Protein AF-A0A7L2S077-F1 (afdb_monomer)

pLDDT: mean 93.65, std 4.84, range [73.0, 98.62]

Mean predicted aligned error: 4.16 Å

Sequence (150 aa):
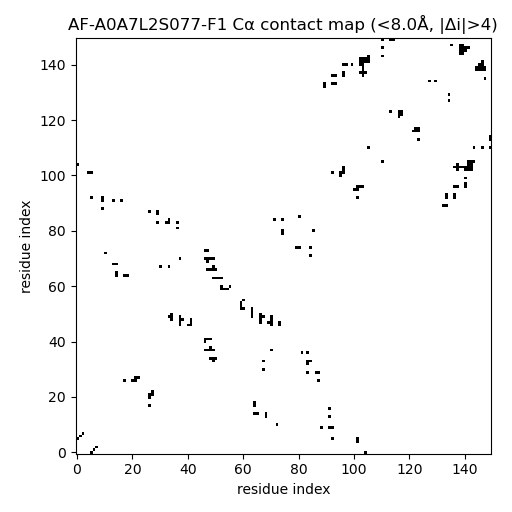FLQETLFPYIKDNVKEYLRAHWEEEECQRDVGLLRKQAQEDSSLDGAVPIPLESGSGEEELERVIQAVVDNVHWQMSLDRKTTALKQLQGHMWRAAYATGLVKGEIFEDVVPAIRKWREAGMKVYIYSSGSIEAQKLLFGYSTEGDILEV

Solvent-accessible surface area (backbone atoms only — not comparable to full-atom values): 8752 Å² total; per-residue (Å²): 98,64,82,76,43,56,51,49,49,47,73,78,38,46,61,61,49,48,68,75,38,49,90,36,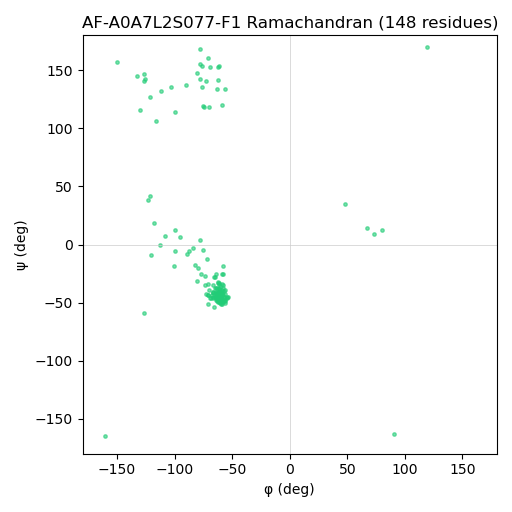70,68,47,46,50,34,52,52,40,40,34,51,49,28,59,74,38,61,85,45,87,86,54,49,62,46,73,75,87,90,69,81,57,69,71,49,52,51,52,45,50,49,29,47,41,53,29,52,51,52,40,55,75,67,71,56,83,48,70,38,60,52,50,45,52,48,54,54,47,51,54,32,35,76,71,60,81,38,62,23,87,66,64,86,66,52,63,65,49,47,43,54,40,46,76,71,71,49,87,86,83,88,85,71,95,63,53,72,66,57,49,50,49,36,38,45,31,20,75,89,40,65,48,79,86,96

Organism: NCBI:txid254563

Radius of gyration: 18.33 Å; Cα contacts (8 Å, |Δi|>4): 135; chains: 1; bounding box: 44×31×51 Å

Foldseek 3Di:
DCVPPLVVLCLVCQLVVCVVCVPPPLSVVLLVVLQVVLVVCVPPPPRQHQDDQPDDDDVSSSVNSVSSSVNLVVCVVVVHDDPSNLSSSLVSLLVCLVVVVDAQEDPPVVLVVVVVCVVVVHDDDDDDPRDPSVVQSNQCRHPVHRDPPD

Structure (mmCIF, N/CA/C/O backbone):
data_AF-A0A7L2S077-F1
#
_entry.id   AF-A0A7L2S077-F1
#
loop_
_atom_site.group_PDB
_atom_site.id
_atom_site.type_symbol
_atom_site.label_atom_id
_atom_site.label_alt_id
_atom_site.label_comp_id
_atom_site.label_asym_id
_atom_site.label_entity_id
_atom_site.label_seq_id
_atom_site.pdbx_PDB_ins_code
_atom_site.Cartn_x
_atom_site.Cartn_y
_atom_site.Cartn_z
_atom_site.occupancy
_atom_site.B_iso_or_equiv
_atom_site.auth_seq_id
_atom_site.auth_comp_id
_atom_site.auth_asym_id
_atom_site.auth_atom_id
_atom_site.pdbx_PDB_model_num
ATOM 1 N N . PHE A 1 1 ? -15.154 -0.885 1.501 1.00 81.06 1 PHE A N 1
ATOM 2 C CA . PHE A 1 1 ? -13.844 -0.362 1.982 1.00 81.06 1 PHE A CA 1
ATOM 3 C C . PHE A 1 1 ? -12.575 -0.990 1.362 1.00 81.06 1 PHE A C 1
ATOM 5 O O . PHE A 1 1 ? -11.958 -0.348 0.527 1.00 81.06 1 PHE A O 1
ATOM 12 N N . LEU A 1 2 ? -12.116 -2.211 1.704 1.00 80.94 2 LEU A N 1
ATOM 13 C CA . LEU A 1 2 ? -10.812 -2.722 1.196 1.00 80.94 2 LEU A CA 1
ATOM 14 C C . LEU A 1 2 ? -10.746 -2.796 -0.348 1.00 80.94 2 LEU A C 1
ATOM 16 O O . LEU A 1 2 ? -9.824 -2.264 -0.959 1.00 80.94 2 LEU A O 1
ATOM 20 N N . GLN A 1 3 ? -11.748 -3.422 -0.970 1.00 83.31 3 GLN A N 1
ATOM 21 C CA . GLN A 1 3 ? -11.838 -3.577 -2.430 1.00 83.31 3 GLN A CA 1
ATOM 22 C C . GLN A 1 3 ? -12.209 -2.277 -3.159 1.00 83.31 3 GLN A C 1
ATOM 24 O O . GLN A 1 3 ? -11.856 -2.099 -4.317 1.00 83.31 3 GLN A O 1
ATOM 29 N N . GLU A 1 4 ? -12.921 -1.379 -2.484 1.00 85.88 4 GLU A N 1
ATOM 30 C CA . GLU A 1 4 ? -13.532 -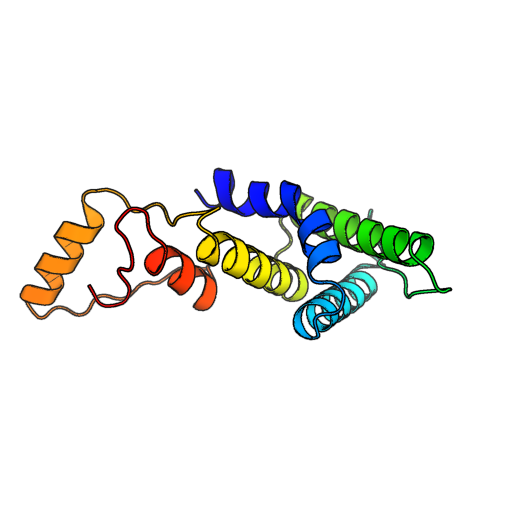0.187 -3.094 1.00 85.88 4 GLU A CA 1
ATOM 31 C C . GLU A 1 4 ? -12.722 1.089 -2.852 1.00 85.88 4 GLU A C 1
ATOM 33 O O . GLU A 1 4 ? -12.902 2.073 -3.558 1.00 85.88 4 GLU A O 1
ATOM 38 N N . THR A 1 5 ? -11.832 1.083 -1.860 1.00 86.88 5 THR A N 1
ATOM 39 C CA . THR A 1 5 ? -11.074 2.261 -1.426 1.00 86.88 5 THR A CA 1
ATOM 40 C C . THR A 1 5 ? -9.584 1.958 -1.417 1.00 86.88 5 THR A C 1
ATOM 42 O O . THR A 1 5 ? -8.823 2.581 -2.149 1.00 86.88 5 THR A O 1
ATOM 45 N N . LEU A 1 6 ? -9.150 0.959 -0.642 1.00 87.88 6 LEU A N 1
ATOM 46 C CA . LEU A 1 6 ? -7.723 0.714 -0.418 1.00 87.88 6 LEU A CA 1
ATOM 47 C C . LEU A 1 6 ? -7.000 0.157 -1.647 1.00 87.88 6 LEU A C 1
ATOM 49 O O . LEU A 1 6 ? -5.897 0.606 -1.943 1.00 87.88 6 LEU A O 1
ATOM 53 N N . PHE A 1 7 ? -7.580 -0.806 -2.367 1.00 90.62 7 PHE A N 1
ATOM 54 C CA . PHE A 1 7 ? -6.957 -1.329 -3.590 1.00 90.62 7 PHE A CA 1
ATOM 55 C C . PHE A 1 7 ? -7.011 -0.358 -4.776 1.00 90.62 7 PHE A C 1
ATOM 57 O O . PHE A 1 7 ? -5.980 -0.219 -5.437 1.00 90.62 7 PHE A O 1
ATOM 64 N N . PRO A 1 8 ? -8.130 0.340 -5.051 1.00 94.12 8 PRO A N 1
ATOM 65 C CA . PRO A 1 8 ? -8.142 1.418 -6.036 1.00 94.12 8 PRO A CA 1
ATOM 66 C C . PRO A 1 8 ? -7.107 2.499 -5.719 1.00 94.12 8 PRO A C 1
ATOM 68 O O . PRO A 1 8 ? -6.329 2.848 -6.597 1.00 94.12 8 PRO A O 1
ATOM 71 N N . TYR A 1 9 ? -6.973 2.902 -4.448 1.00 95.12 9 TYR A N 1
ATOM 72 C CA . TYR A 1 9 ? -5.948 3.862 -4.032 1.00 95.12 9 TYR A CA 1
ATOM 73 C C . TYR A 1 9 ?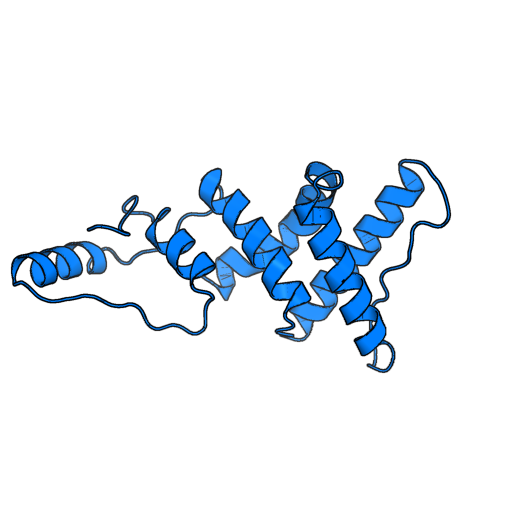 -4.535 3.438 -4.453 1.00 95.12 9 TYR A C 1
ATOM 75 O O . TYR A 1 9 ? -3.796 4.252 -5.001 1.00 95.12 9 TYR A O 1
ATOM 83 N N . ILE A 1 10 ? -4.157 2.169 -4.255 1.00 95.94 10 ILE A N 1
ATOM 84 C CA . ILE A 1 10 ? -2.841 1.682 -4.698 1.00 95.94 10 ILE A CA 1
ATOM 85 C C . ILE A 1 10 ? -2.689 1.831 -6.210 1.00 95.94 10 ILE A C 1
ATOM 87 O O . ILE A 1 10 ? -1.676 2.352 -6.667 1.00 95.94 10 ILE A O 1
ATOM 91 N N . LYS A 1 11 ? -3.693 1.399 -6.982 1.00 95.31 11 LYS A N 1
ATOM 92 C CA . LYS A 1 11 ? -3.640 1.477 -8.446 1.00 95.31 11 LYS A CA 1
ATOM 93 C C . LYS A 1 11 ? -3.479 2.922 -8.921 1.00 95.31 11 LYS A C 1
ATOM 95 O O . LYS A 1 11 ? -2.653 3.184 -9.785 1.00 95.31 11 LYS A O 1
ATOM 100 N N . ASP A 1 12 ? -4.212 3.843 -8.318 1.00 96.62 12 ASP A N 1
ATOM 101 C CA . ASP A 1 12 ? -4.255 5.227 -8.782 1.00 96.62 12 ASP A CA 1
ATOM 102 C C . ASP A 1 12 ? -3.034 6.047 -8.331 1.00 96.62 12 ASP A C 1
ATOM 104 O O . ASP A 1 12 ? -2.737 7.075 -8.931 1.00 96.62 12 ASP A O 1
ATOM 108 N N . ASN A 1 13 ? -2.312 5.607 -7.290 1.00 97.62 13 ASN A N 1
ATOM 109 C CA . ASN A 1 13 ? -1.262 6.413 -6.651 1.00 97.62 13 ASN A CA 1
ATOM 110 C C . ASN A 1 13 ? 0.138 5.786 -6.680 1.00 97.62 13 ASN A C 1
ATOM 112 O O . ASN A 1 13 ? 1.095 6.465 -6.318 1.00 97.62 13 ASN A O 1
ATOM 116 N N . VAL A 1 14 ? 0.305 4.524 -7.098 1.00 98.38 14 VAL A N 1
ATOM 117 C CA . VAL A 1 14 ? 1.613 3.835 -7.045 1.00 98.38 14 VAL A CA 1
ATOM 118 C C . VAL A 1 14 ? 2.702 4.578 -7.815 1.00 98.38 14 VAL A C 1
ATOM 120 O O . VAL A 1 14 ? 3.819 4.701 -7.323 1.00 98.38 14 VAL A O 1
ATOM 123 N N . LYS A 1 15 ? 2.379 5.136 -8.983 1.00 98.31 15 LYS A N 1
ATOM 124 C CA . LYS A 1 15 ? 3.347 5.869 -9.802 1.00 98.31 15 LYS A CA 1
ATOM 125 C C . LYS A 1 15 ? 3.864 7.123 -9.097 1.00 98.31 15 LYS A C 1
ATOM 127 O O . LYS A 1 15 ? 5.070 7.343 -9.003 1.00 98.31 15 LYS A O 1
ATOM 132 N N . GLU A 1 16 ? 2.939 7.896 -8.546 1.00 97.75 16 GLU A N 1
ATOM 133 C CA . GLU A 1 16 ? 3.237 9.177 -7.910 1.00 97.75 16 GLU A CA 1
ATOM 134 C C . GLU A 1 16 ? 3.917 8.968 -6.559 1.00 97.75 16 GLU A C 1
ATOM 136 O O . GLU A 1 16 ? 4.851 9.695 -6.223 1.00 97.75 16 GLU A O 1
ATOM 141 N N . TYR A 1 17 ? 3.529 7.914 -5.839 1.00 98.00 17 TYR A N 1
ATOM 142 C CA . TYR A 1 17 ? 4.221 7.459 -4.642 1.00 98.00 17 TYR A CA 1
ATOM 143 C C . TYR A 1 17 ? 5.678 7.088 -4.946 1.00 98.00 17 TYR A C 1
ATOM 145 O O . TYR A 1 17 ? 6.591 7.611 -4.313 1.00 98.00 17 TYR A O 1
ATOM 153 N N . LEU A 1 18 ? 5.922 6.246 -5.957 1.00 98.00 18 LEU A N 1
ATOM 154 C CA . LEU A 1 18 ? 7.283 5.848 -6.327 1.00 98.00 18 LEU A CA 1
ATOM 155 C C . LEU A 1 18 ? 8.139 7.052 -6.723 1.00 98.00 18 LEU A C 1
ATOM 157 O O . LEU A 1 18 ? 9.280 7.128 -6.292 1.00 98.00 18 LEU A O 1
ATOM 161 N N . ARG A 1 19 ? 7.597 8.013 -7.481 1.00 97.25 19 ARG A N 1
ATOM 162 C CA . ARG A 1 19 ? 8.318 9.247 -7.843 1.00 97.25 19 ARG A CA 1
ATOM 163 C C . ARG A 1 19 ? 8.682 10.095 -6.629 1.00 97.25 19 ARG A C 1
ATOM 165 O O . ARG A 1 19 ? 9.800 10.590 -6.552 1.00 97.25 19 ARG A O 1
ATOM 172 N N . ALA A 1 20 ? 7.745 10.278 -5.702 1.00 97.00 20 ALA A N 1
ATOM 173 C CA . ALA A 1 20 ? 7.952 11.122 -4.528 1.00 97.00 20 ALA A CA 1
ATOM 174 C C . ALA A 1 20 ? 8.933 10.505 -3.521 1.00 97.00 20 ALA A C 1
ATOM 176 O O . ALA A 1 20 ? 9.694 11.231 -2.886 1.00 97.00 20 ALA A O 1
ATOM 177 N N . HIS A 1 21 ? 8.922 9.177 -3.399 1.00 97.25 21 HIS A N 1
ATOM 178 C CA . HIS A 1 21 ? 9.664 8.445 -2.375 1.00 97.25 21 HIS A CA 1
ATOM 179 C C . HIS A 1 21 ? 10.861 7.666 -2.936 1.00 97.25 21 HIS A C 1
ATOM 181 O O . HIS A 1 21 ? 11.460 6.888 -2.203 1.00 97.25 21 HIS A O 1
ATOM 187 N N . TRP A 1 22 ? 11.222 7.829 -4.216 1.00 96.12 22 TRP A N 1
ATOM 188 C CA . TRP A 1 22 ? 12.224 6.976 -4.871 1.00 96.12 22 TRP A CA 1
ATOM 189 C C . TRP A 1 22 ? 13.550 6.930 -4.112 1.00 96.12 22 TRP A C 1
ATOM 191 O O . TRP A 1 22 ? 14.087 5.856 -3.883 1.00 96.12 22 TRP A O 1
ATOM 201 N N . GLU A 1 23 ? 14.052 8.076 -3.664 1.00 95.50 23 GLU A N 1
ATOM 202 C CA . GLU A 1 23 ? 15.343 8.173 -2.971 1.00 95.50 23 GLU A CA 1
ATOM 203 C C . GLU A 1 23 ? 15.299 7.673 -1.515 1.00 95.50 23 GLU A C 1
ATOM 205 O O . GLU A 1 23 ? 16.324 7.622 -0.834 1.00 95.50 23 GLU A O 1
ATOM 210 N N . GLU A 1 24 ? 14.124 7.301 -1.002 1.00 97.88 24 GLU A N 1
ATOM 211 C CA . GLU A 1 24 ? 13.989 6.775 0.351 1.00 97.88 24 GLU A CA 1
ATOM 212 C C . GLU A 1 24 ? 14.466 5.322 0.428 1.00 97.88 24 GLU A C 1
ATOM 214 O O . GLU A 1 24 ? 14.088 4.467 -0.373 1.00 97.88 24 GLU A O 1
ATOM 219 N N . GLU A 1 25 ? 15.242 5.003 1.467 1.00 98.00 25 GLU A N 1
ATOM 220 C CA . GLU A 1 25 ? 15.762 3.648 1.686 1.00 98.00 25 GLU A CA 1
ATOM 221 C C . GLU A 1 25 ? 14.636 2.604 1.796 1.00 98.00 25 GLU A C 1
ATOM 223 O O . GLU A 1 25 ? 14.787 1.462 1.365 1.00 98.00 25 GLU A O 1
ATOM 228 N N . GLU A 1 26 ? 13.493 2.978 2.374 1.00 97.31 26 GLU A N 1
ATOM 229 C CA . GLU A 1 26 ? 12.329 2.096 2.482 1.00 97.31 26 GLU A CA 1
ATOM 230 C C . GLU A 1 26 ? 11.721 1.776 1.111 1.00 97.31 26 GLU A C 1
ATOM 232 O O . GLU A 1 26 ? 11.521 0.601 0.802 1.00 97.31 26 GLU A O 1
ATOM 237 N N . CYS A 1 27 ? 11.545 2.787 0.259 1.00 97.69 27 CYS A N 1
ATOM 238 C CA . CYS A 1 27 ? 11.063 2.609 -1.108 1.00 97.69 27 CYS A CA 1
ATOM 239 C C . CYS A 1 27 ? 12.045 1.772 -1.945 1.00 97.69 27 CYS A C 1
ATOM 241 O O . CYS A 1 27 ? 11.645 0.821 -2.617 1.00 97.69 27 CYS A O 1
ATOM 243 N N . GLN A 1 28 ? 13.353 2.032 -1.836 1.00 97.81 28 GLN A N 1
ATOM 244 C CA . GLN A 1 28 ? 14.378 1.233 -2.517 1.00 97.81 28 GLN A CA 1
ATOM 245 C C . GLN A 1 28 ? 14.366 -0.239 -2.072 1.00 97.81 28 GLN A C 1
ATOM 247 O O . GLN A 1 28 ? 14.517 -1.144 -2.900 1.00 97.81 28 GLN A O 1
ATOM 252 N N . ARG A 1 29 ? 14.131 -0.511 -0.779 1.00 98.06 29 ARG A N 1
ATOM 253 C CA . ARG A 1 29 ? 13.951 -1.881 -0.269 1.00 98.06 29 ARG A CA 1
ATOM 254 C C . ARG A 1 29 ? 12.701 -2.544 -0.851 1.00 98.06 29 ARG A C 1
ATOM 256 O O . ARG A 1 29 ? 12.778 -3.711 -1.241 1.00 98.06 29 ARG A O 1
ATOM 263 N N . ASP A 1 30 ? 11.588 -1.822 -0.951 1.00 98.12 30 ASP A N 1
ATOM 264 C CA . ASP A 1 30 ? 10.351 -2.330 -1.559 1.00 98.12 30 ASP A CA 1
ATOM 265 C C . ASP A 1 30 ? 10.552 -2.694 -3.032 1.00 98.12 30 ASP A C 1
ATOM 267 O O . ASP A 1 30 ? 10.238 -3.814 -3.448 1.00 98.12 30 ASP A O 1
ATOM 271 N N . VAL A 1 31 ? 11.144 -1.787 -3.815 1.00 98.12 31 VAL A N 1
ATOM 272 C CA . VAL A 1 31 ? 11.460 -2.011 -5.233 1.00 98.12 31 VAL A CA 1
ATOM 273 C C . VAL A 1 31 ? 12.423 -3.189 -5.393 1.00 98.12 31 VAL A C 1
ATOM 275 O O . VAL A 1 31 ? 12.238 -4.025 -6.279 1.00 98.12 31 VAL A O 1
ATOM 278 N N . GLY A 1 32 ? 13.419 -3.318 -4.512 1.00 98.06 32 GLY A N 1
ATOM 279 C CA . GLY A 1 32 ? 14.331 -4.462 -4.486 1.00 98.06 32 GLY A CA 1
ATOM 280 C C . GLY A 1 32 ? 13.614 -5.803 -4.275 1.00 98.06 32 GLY A C 1
ATOM 281 O O . GLY A 1 32 ? 13.892 -6.772 -4.988 1.00 98.06 32 GLY A O 1
ATOM 282 N N . LEU A 1 33 ? 12.655 -5.868 -3.344 1.00 98.25 33 LEU A N 1
ATOM 283 C CA . LEU A 1 33 ? 11.839 -7.070 -3.140 1.00 98.25 33 LEU A CA 1
ATOM 284 C C . LEU A 1 33 ? 10.926 -7.360 -4.333 1.00 98.25 33 LEU A C 1
ATOM 286 O O . LEU A 1 33 ? 10.799 -8.521 -4.725 1.00 98.25 33 LEU A O 1
ATOM 290 N N . LEU A 1 34 ? 10.317 -6.332 -4.929 1.00 98.44 34 LEU A N 1
ATOM 291 C CA . LEU A 1 34 ? 9.485 -6.483 -6.125 1.00 98.44 34 LEU A CA 1
ATOM 292 C C . LEU A 1 34 ? 10.298 -7.000 -7.313 1.00 98.44 34 LEU A C 1
ATOM 294 O O . LEU A 1 34 ? 9.844 -7.912 -7.998 1.00 98.44 34 LEU A O 1
ATOM 298 N N . ARG A 1 35 ? 11.525 -6.504 -7.518 1.00 98.25 35 ARG A N 1
ATOM 299 C CA . ARG A 1 35 ? 12.454 -7.024 -8.537 1.00 98.25 35 ARG A CA 1
ATOM 300 C C . ARG A 1 35 ? 12.745 -8.503 -8.331 1.00 98.25 35 ARG A C 1
ATOM 302 O O . ARG A 1 35 ? 12.653 -9.280 -9.278 1.00 98.25 35 ARG A O 1
ATOM 309 N N . LYS A 1 36 ? 13.068 -8.904 -7.098 1.00 98.19 36 LYS A N 1
ATOM 310 C CA . LYS A 1 36 ? 13.314 -10.313 -6.772 1.00 98.19 36 LYS A CA 1
ATOM 311 C C . LYS A 1 36 ? 12.078 -11.172 -7.055 1.00 98.19 36 LYS A C 1
ATOM 313 O O . LYS A 1 36 ? 12.196 -12.209 -7.699 1.00 98.19 36 LYS A O 1
ATOM 318 N N . GLN A 1 37 ? 10.900 -10.713 -6.639 1.00 98.38 37 GLN A N 1
ATOM 319 C CA . GLN A 1 37 ? 9.642 -11.407 -6.908 1.00 98.38 37 GLN A CA 1
ATOM 320 C C . GLN A 1 37 ? 9.382 -11.532 -8.419 1.00 98.38 37 GLN A C 1
ATOM 322 O O . GLN A 1 37 ? 9.060 -12.617 -8.891 1.00 98.38 37 GLN A O 1
ATOM 327 N N . ALA A 1 38 ? 9.607 -10.468 -9.195 1.00 98.06 38 ALA A N 1
ATOM 328 C CA . ALA A 1 38 ? 9.455 -10.480 -10.650 1.00 98.06 38 ALA A CA 1
ATOM 329 C C . ALA A 1 38 ? 10.405 -11.477 -11.344 1.00 98.06 38 ALA A C 1
ATOM 331 O O . ALA A 1 38 ? 10.029 -12.091 -12.340 1.00 98.06 38 ALA A O 1
ATOM 332 N N . GLN A 1 39 ? 11.618 -11.679 -10.816 1.00 97.56 39 GLN A N 1
ATOM 333 C CA . GLN A 1 39 ? 12.542 -12.709 -11.311 1.00 97.56 39 GLN A CA 1
ATOM 334 C C . GLN A 1 39 ? 12.027 -14.126 -11.030 1.00 97.56 39 GLN A C 1
ATOM 336 O O . GLN A 1 39 ? 12.071 -14.978 -11.919 1.00 97.56 39 GLN A O 1
ATOM 341 N N . GLU A 1 40 ? 11.510 -14.378 -9.824 1.00 97.50 40 GLU A N 1
ATOM 342 C CA . GLU A 1 40 ? 10.890 -15.662 -9.458 1.00 97.50 40 GLU A CA 1
ATOM 343 C C . GLU A 1 40 ? 9.661 -15.966 -10.332 1.00 97.50 40 GLU A C 1
ATOM 345 O O . GLU A 1 40 ? 9.417 -17.112 -10.709 1.00 97.50 40 GLU A O 1
ATOM 350 N N . ASP A 1 41 ? 8.937 -14.921 -10.728 1.00 97.19 41 ASP A N 1
ATOM 351 C CA . ASP A 1 41 ? 7.732 -15.002 -11.548 1.00 97.19 41 ASP A CA 1
ATOM 352 C C . ASP A 1 41 ? 8.000 -15.077 -13.056 1.00 97.19 41 ASP A C 1
ATOM 354 O O . ASP A 1 41 ? 7.057 -15.227 -13.826 1.00 97.19 41 ASP A O 1
ATOM 358 N N . SER A 1 42 ? 9.260 -14.998 -13.497 1.00 96.00 42 SER A N 1
ATOM 359 C CA . SER A 1 42 ? 9.643 -14.885 -14.918 1.00 96.00 42 SER A CA 1
ATOM 360 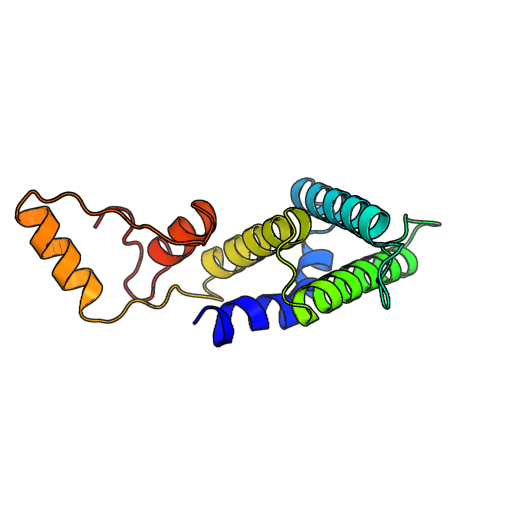C C . SER A 1 42 ? 9.152 -16.023 -15.824 1.00 96.00 42 SER A C 1
ATOM 362 O O . SER A 1 42 ? 9.113 -15.867 -17.042 1.00 96.00 42 SER A O 1
ATOM 364 N N . SER A 1 43 ? 8.779 -17.163 -15.241 1.00 95.94 43 SER A N 1
ATOM 365 C CA . SER A 1 43 ? 8.214 -18.316 -15.954 1.00 95.94 43 SER A CA 1
ATOM 366 C C . SER A 1 43 ? 6.687 -18.284 -16.095 1.00 95.94 43 SER A C 1
ATOM 368 O O . SER A 1 43 ? 6.126 -19.129 -16.792 1.00 95.94 43 SER A O 1
ATOM 370 N N . LEU A 1 44 ? 6.007 -17.345 -15.431 1.00 95.81 44 LEU A N 1
ATOM 371 C CA . LEU A 1 44 ? 4.557 -17.201 -15.499 1.00 95.81 44 LEU A CA 1
ATOM 372 C C . LEU A 1 44 ? 4.147 -16.500 -16.797 1.00 95.81 44 LEU A C 1
ATOM 374 O O . LEU A 1 44 ? 4.797 -15.559 -17.253 1.00 95.81 44 LEU A O 1
ATOM 378 N N . ASP A 1 45 ? 3.028 -16.939 -17.370 1.00 94.25 45 ASP A N 1
ATOM 379 C CA . ASP A 1 45 ? 2.456 -16.281 -18.541 1.00 94.25 45 ASP A CA 1
ATOM 380 C C . ASP A 1 45 ? 2.040 -14.839 -18.207 1.00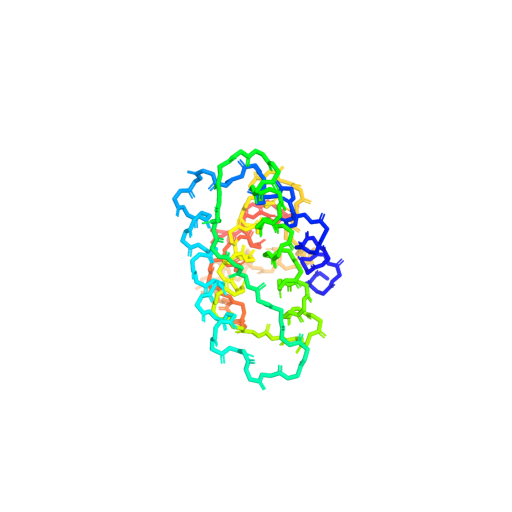 94.25 45 ASP A C 1
ATOM 382 O O . ASP A 1 45 ? 1.444 -14.564 -17.160 1.00 94.25 45 ASP A O 1
ATOM 386 N N . GLY A 1 46 ? 2.405 -13.910 -19.088 1.00 94.31 46 GLY A N 1
ATOM 387 C CA . GLY A 1 46 ? 2.182 -12.477 -18.895 1.00 94.31 46 GLY A CA 1
ATOM 388 C C . GLY A 1 46 ? 2.987 -11.828 -17.761 1.00 94.31 46 GLY A C 1
ATOM 389 O O . GLY A 1 46 ? 2.647 -10.710 -17.378 1.00 94.31 46 GLY A O 1
ATOM 390 N N . ALA A 1 47 ? 4.017 -12.484 -17.210 1.00 96.00 47 ALA A N 1
ATOM 391 C CA . ALA A 1 47 ? 4.864 -11.896 -16.171 1.00 96.00 47 ALA A CA 1
ATOM 392 C C . ALA A 1 47 ? 5.493 -10.569 -16.622 1.00 96.00 47 ALA A C 1
ATOM 394 O O . ALA A 1 47 ? 6.058 -10.462 -17.712 1.00 96.00 47 ALA A O 1
ATOM 395 N N . VAL A 1 48 ? 5.425 -9.561 -15.752 1.00 98.06 48 VAL A N 1
ATOM 396 C CA . VAL A 1 48 ? 5.972 -8.226 -16.022 1.00 98.06 48 VAL A CA 1
ATOM 397 C C . VAL A 1 48 ? 7.334 -8.082 -15.334 1.00 98.06 48 VAL A C 1
ATOM 399 O O . VAL A 1 48 ? 7.384 -8.106 -14.102 1.00 98.06 48 VAL A O 1
ATOM 402 N N . PRO A 1 49 ? 8.447 -7.942 -16.075 1.00 97.56 49 PRO A N 1
ATOM 403 C CA . PRO A 1 49 ? 9.770 -7.795 -15.480 1.00 97.56 49 PRO A CA 1
ATOM 404 C C . PRO A 1 49 ? 9.984 -6.385 -14.917 1.00 97.56 49 PRO A C 1
ATOM 406 O O . PRO A 1 49 ? 9.433 -5.411 -15.422 1.00 97.56 49 PRO A O 1
ATOM 409 N N . ILE A 1 50 ? 10.861 -6.270 -13.918 1.00 97.62 50 ILE A N 1
ATOM 410 C CA . ILE A 1 50 ? 11.354 -4.980 -13.418 1.00 97.62 50 ILE A CA 1
ATOM 411 C C . ILE A 1 50 ? 12.863 -4.919 -13.698 1.00 97.62 50 ILE A C 1
ATOM 413 O O . ILE A 1 50 ? 13.624 -5.631 -13.033 1.00 97.62 50 ILE A O 1
ATOM 417 N N . PRO A 1 51 ? 13.317 -4.126 -14.686 1.00 94.12 51 PRO A N 1
ATOM 418 C CA . PRO A 1 51 ? 14.728 -4.036 -15.030 1.00 94.12 51 PRO A CA 1
ATOM 419 C C . PRO A 1 51 ? 15.536 -3.294 -13.954 1.00 94.12 51 PRO A C 1
ATOM 421 O O . PRO A 1 51 ? 15.001 -2.557 -13.117 1.00 94.12 51 PRO A O 1
ATOM 424 N N . LEU A 1 52 ? 16.850 -3.516 -13.985 1.00 90.19 52 LEU A N 1
ATOM 425 C CA . LEU A 1 52 ? 17.814 -2.646 -13.316 1.00 90.19 52 LEU A CA 1
ATOM 426 C C . LEU A 1 52 ? 18.035 -1.388 -14.151 1.00 90.19 52 LEU A C 1
ATOM 428 O O . LEU A 1 52 ? 17.874 -1.416 -15.372 1.00 90.19 52 LEU A O 1
ATOM 432 N N . GLU A 1 53 ? 18.457 -0.322 -13.485 1.00 86.00 53 GLU A N 1
ATOM 433 C CA . GLU A 1 53 ? 18.917 0.898 -14.127 1.00 86.00 53 GLU A CA 1
ATOM 434 C C . GLU A 1 53 ? 20.110 0.570 -15.045 1.00 86.00 53 GLU A C 1
ATOM 436 O O . GLU A 1 53 ? 21.147 0.055 -14.626 1.00 86.00 53 GLU A O 1
ATOM 441 N N . SER A 1 54 ? 19.941 0.855 -16.329 1.00 82.25 54 SER A N 1
ATOM 442 C CA . SER A 1 54 ? 20.908 0.656 -17.410 1.00 82.25 54 SER A CA 1
ATOM 443 C C . SER A 1 54 ? 21.653 1.942 -17.789 1.00 82.25 54 SER A C 1
ATOM 445 O O . SER A 1 54 ? 22.581 1.916 -18.599 1.00 82.25 54 SER A O 1
ATOM 447 N N . GLY A 1 55 ? 21.266 3.068 -17.187 1.00 83.50 55 GLY A N 1
ATOM 448 C CA . GLY A 1 55 ? 21.841 4.386 -17.415 1.00 83.50 55 GLY A CA 1
ATOM 449 C C . GLY A 1 55 ? 21.524 5.352 -16.275 1.00 83.50 55 GLY A C 1
ATOM 450 O O . GLY A 1 55 ? 21.119 4.947 -15.190 1.00 83.50 55 GLY A O 1
ATOM 451 N N . SER A 1 56 ? 21.719 6.644 -16.528 1.00 83.88 56 SER A N 1
ATOM 452 C CA . SER A 1 56 ? 21.470 7.717 -15.561 1.00 83.88 56 SER A CA 1
ATOM 453 C C . SER A 1 56 ? 20.557 8.785 -16.153 1.00 83.88 56 SER A C 1
ATOM 455 O O . SER A 1 56 ? 20.687 9.108 -17.333 1.00 83.88 56 SER A O 1
ATOM 457 N N . GLY A 1 57 ? 19.718 9.391 -15.316 1.00 90.94 57 GLY A N 1
ATOM 458 C CA . GLY A 1 57 ? 18.861 10.519 -15.683 1.00 90.94 57 GLY A CA 1
ATOM 459 C C . GLY A 1 57 ? 17.372 10.219 -15.527 1.00 90.94 57 GLY A C 1
ATOM 460 O O . GLY A 1 57 ? 16.970 9.077 -15.308 1.00 90.94 57 GLY A O 1
ATOM 461 N N . GLU A 1 58 ? 16.558 11.265 -15.651 1.00 90.81 58 GLU A N 1
ATOM 462 C CA . GLU A 1 58 ? 15.110 11.213 -15.404 1.00 90.81 58 GLU A CA 1
ATOM 463 C C . GLU A 1 58 ? 14.380 10.235 -16.330 1.00 90.81 58 GLU A C 1
ATOM 465 O O . GLU A 1 58 ? 13.477 9.531 -15.890 1.00 90.81 58 GLU A O 1
ATOM 470 N N . GLU A 1 59 ? 14.796 10.127 -17.594 1.00 92.69 59 GLU A N 1
ATOM 471 C CA . GLU A 1 59 ? 14.178 9.192 -18.540 1.00 92.69 59 GLU A CA 1
ATOM 472 C C . GLU A 1 59 ? 14.392 7.726 -18.145 1.00 92.69 59 GLU A C 1
ATOM 474 O O . GLU A 1 59 ? 13.495 6.907 -18.331 1.00 92.69 59 GLU A O 1
ATOM 479 N N . GLU A 1 60 ? 15.570 7.377 -17.615 1.00 93.12 60 GLU A N 1
ATOM 480 C CA . GLU A 1 60 ? 15.828 6.011 -17.144 1.00 93.12 60 GLU A CA 1
ATOM 481 C C . GLU A 1 60 ? 15.045 5.726 -15.866 1.00 93.12 60 GLU A C 1
ATOM 483 O O . GLU A 1 60 ? 14.412 4.676 -15.756 1.00 93.12 60 GLU A O 1
ATOM 488 N N . LEU A 1 61 ? 15.026 6.683 -14.937 1.00 93.25 61 LEU A N 1
ATOM 489 C CA . LEU A 1 61 ? 14.239 6.584 -13.716 1.00 93.25 61 LEU A CA 1
ATOM 490 C C . LEU A 1 61 ? 12.752 6.361 -14.026 1.00 93.25 61 LEU A C 1
ATOM 492 O O . LEU A 1 61 ? 12.135 5.439 -13.498 1.00 93.25 61 LEU A O 1
ATOM 496 N N . GLU A 1 62 ? 12.183 7.157 -14.930 1.00 95.50 62 GLU A N 1
ATOM 497 C CA . GLU A 1 62 ? 10.777 7.056 -15.319 1.00 95.50 62 GLU A CA 1
ATOM 498 C C . GLU A 1 62 ? 10.458 5.707 -15.982 1.00 95.50 62 GLU A C 1
ATOM 500 O O . GLU A 1 62 ? 9.403 5.128 -15.718 1.00 95.50 62 GLU A O 1
ATOM 505 N N . ARG A 1 63 ? 11.378 5.158 -16.791 1.00 96.25 63 ARG A N 1
ATOM 506 C CA . ARG A 1 63 ? 11.232 3.804 -17.354 1.00 96.25 63 ARG A CA 1
ATOM 507 C C . ARG A 1 63 ? 11.167 2.739 -16.265 1.00 96.25 63 ARG A C 1
ATOM 509 O O . ARG A 1 63 ? 10.308 1.859 -16.327 1.00 96.25 63 ARG A O 1
ATOM 516 N N . VAL A 1 64 ? 12.061 2.808 -15.280 1.00 96.50 64 VAL A N 1
ATOM 517 C CA . VAL A 1 64 ? 12.096 1.838 -14.179 1.00 96.50 64 VAL A CA 1
ATOM 518 C C . VAL A 1 64 ? 10.849 1.970 -13.308 1.00 96.50 64 VAL A C 1
ATOM 520 O O . VAL A 1 64 ? 10.217 0.955 -13.016 1.00 96.50 64 VAL A O 1
ATOM 523 N N . ILE A 1 65 ? 10.439 3.193 -12.956 1.00 97.69 65 ILE A N 1
ATOM 524 C CA . ILE A 1 65 ? 9.194 3.441 -12.214 1.00 97.69 65 ILE A CA 1
ATOM 525 C C . ILE A 1 65 ? 8.006 2.842 -12.964 1.00 97.69 65 ILE A C 1
ATOM 527 O O . ILE A 1 65 ? 7.222 2.110 -12.363 1.00 97.69 65 ILE A O 1
ATOM 531 N N . GLN A 1 66 ? 7.888 3.085 -14.273 1.00 98.25 66 GLN A N 1
ATOM 532 C CA . GLN A 1 66 ? 6.787 2.534 -15.060 1.00 98.25 66 GLN A CA 1
ATOM 533 C C . GLN A 1 66 ? 6.781 0.998 -15.042 1.00 98.25 66 GLN A C 1
ATOM 535 O O . GLN A 1 66 ? 5.723 0.405 -14.858 1.00 98.25 66 GLN A O 1
ATOM 540 N N . ALA A 1 67 ? 7.943 0.345 -15.125 1.00 98.25 67 ALA A N 1
ATOM 541 C CA . ALA A 1 67 ? 8.024 -1.112 -15.022 1.00 98.25 67 ALA A CA 1
ATOM 542 C C . ALA A 1 67 ? 7.578 -1.641 -13.644 1.00 98.25 67 ALA A C 1
ATOM 544 O O . ALA A 1 67 ? 6.909 -2.674 -13.562 1.00 98.25 67 ALA A O 1
ATOM 545 N N . VAL A 1 68 ? 7.902 -0.932 -12.555 1.00 98.44 68 VAL A N 1
ATOM 546 C CA . VAL A 1 68 ? 7.407 -1.271 -11.208 1.00 98.44 68 VAL A CA 1
ATOM 547 C C . VAL A 1 68 ? 5.885 -1.111 -11.139 1.00 98.44 68 VAL A C 1
ATOM 549 O O . VAL A 1 68 ? 5.206 -2.005 -10.638 1.00 98.44 68 VAL A O 1
ATOM 552 N N . VAL A 1 69 ? 5.340 -0.014 -11.673 1.00 98.62 69 VAL A N 1
ATOM 553 C CA . VAL A 1 69 ? 3.891 0.251 -11.732 1.00 98.62 69 VAL A CA 1
ATOM 554 C C . VAL A 1 69 ? 3.163 -0.854 -12.496 1.00 98.62 69 VAL A C 1
ATOM 556 O O . VAL A 1 69 ? 2.199 -1.429 -11.985 1.00 98.62 69 VAL A O 1
ATOM 559 N N . ASP A 1 70 ? 3.657 -1.209 -13.681 1.00 98.56 70 ASP A N 1
ATOM 560 C CA . ASP A 1 70 ? 3.072 -2.255 -14.519 1.00 98.56 70 ASP A CA 1
ATOM 561 C C . ASP A 1 70 ? 3.113 -3.617 -13.812 1.00 98.56 70 ASP A C 1
ATOM 563 O O . ASP A 1 70 ? 2.125 -4.357 -13.818 1.00 98.56 70 ASP A O 1
ATOM 567 N N . ASN A 1 71 ? 4.220 -3.935 -13.129 1.00 98.62 71 ASN A N 1
ATOM 568 C CA . ASN A 1 71 ? 4.339 -5.161 -12.344 1.00 98.62 71 ASN A CA 1
ATOM 569 C C . ASN A 1 71 ? 3.355 -5.193 -11.164 1.00 98.62 71 ASN A C 1
ATOM 571 O O . ASN A 1 71 ? 2.694 -6.212 -10.950 1.00 98.62 71 ASN A O 1
ATOM 575 N N . VAL A 1 72 ? 3.208 -4.088 -10.428 1.00 98.38 72 VAL A N 1
ATOM 576 C CA . VAL A 1 72 ? 2.241 -3.970 -9.326 1.00 98.38 72 VAL A CA 1
ATOM 577 C C . VAL A 1 72 ? 0.815 -4.163 -9.841 1.00 98.38 72 VAL A C 1
ATOM 579 O O . VAL A 1 72 ? 0.062 -4.966 -9.281 1.00 98.38 72 VAL A O 1
ATOM 582 N N . HIS A 1 73 ? 0.444 -3.495 -10.936 1.00 98.25 73 HIS A N 1
ATOM 583 C CA . HIS A 1 73 ? -0.870 -3.655 -11.555 1.00 98.25 73 HIS A CA 1
ATOM 584 C C . HIS A 1 73 ? -1.129 -5.085 -12.016 1.00 98.25 73 HIS A C 1
ATOM 586 O O . HIS A 1 73 ? -2.207 -5.620 -11.746 1.00 98.25 73 HIS A O 1
ATOM 592 N N . TRP A 1 74 ? -0.148 -5.717 -12.659 1.00 98.12 74 TRP A N 1
ATOM 593 C CA . TRP A 1 74 ? -0.246 -7.107 -13.085 1.00 98.12 74 TRP A CA 1
ATOM 594 C C . TRP A 1 74 ? -0.461 -8.046 -11.894 1.00 98.12 74 TRP A C 1
ATOM 596 O O . TRP A 1 74 ? -1.431 -8.808 -11.891 1.00 98.12 74 TRP A O 1
ATOM 606 N N . GLN A 1 75 ? 0.353 -7.937 -10.836 1.00 97.69 75 GLN A N 1
ATOM 607 C CA . GLN A 1 75 ? 0.180 -8.758 -9.634 1.00 97.69 75 GLN A CA 1
ATOM 608 C C . GLN A 1 75 ? -1.210 -8.562 -9.007 1.00 97.69 75 GLN A C 1
ATOM 610 O O . GLN A 1 75 ? -1.872 -9.542 -8.658 1.00 97.69 75 GLN A O 1
ATOM 615 N N . MET A 1 76 ? -1.687 -7.316 -8.909 1.00 95.81 76 MET A N 1
ATOM 616 C CA . MET A 1 76 ? -3.021 -7.009 -8.381 1.00 95.81 76 MET A CA 1
ATOM 617 C C . MET A 1 76 ? -4.153 -7.520 -9.280 1.00 95.81 76 MET A C 1
ATOM 619 O O . MET A 1 76 ? -5.191 -7.931 -8.766 1.00 95.81 76 MET A O 1
ATOM 623 N N . SER A 1 77 ? -3.980 -7.505 -10.605 1.00 96.06 77 SER A N 1
ATOM 624 C CA . SER A 1 77 ? -4.987 -8.003 -11.555 1.00 96.06 77 SER A CA 1
ATOM 625 C C . SER A 1 77 ? -5.245 -9.506 -11.413 1.00 96.06 77 SER A C 1
ATOM 627 O O . SER A 1 77 ? -6.345 -9.973 -11.695 1.00 96.06 77 SER A O 1
ATOM 629 N N . LEU A 1 78 ? -4.252 -10.241 -10.909 1.00 95.69 78 LEU A N 1
ATOM 630 C CA . LEU A 1 78 ? -4.296 -11.681 -10.673 1.00 95.69 78 LEU A CA 1
ATOM 631 C C . LEU A 1 78 ? -4.583 -12.047 -9.199 1.00 95.69 78 LEU A C 1
ATOM 633 O O . LEU A 1 78 ? -4.371 -13.193 -8.810 1.00 95.69 78 LEU A O 1
ATOM 637 N N . ASP A 1 79 ? -5.011 -11.086 -8.365 1.00 93.06 79 ASP A N 1
ATOM 638 C CA . ASP A 1 79 ? -5.191 -11.236 -6.903 1.00 93.06 79 ASP A CA 1
ATOM 639 C C . ASP A 1 79 ? -3.976 -11.886 -6.205 1.00 93.06 79 ASP A C 1
ATOM 641 O O . ASP A 1 79 ? -4.096 -12.663 -5.248 1.00 93.06 79 ASP A O 1
ATOM 645 N N . ARG A 1 80 ? -2.762 -11.593 -6.691 1.00 92.62 80 ARG A N 1
ATOM 646 C CA . ARG A 1 80 ? -1.540 -12.140 -6.096 1.00 92.62 80 ARG A CA 1
ATOM 647 C C . ARG A 1 80 ? -1.274 -11.468 -4.760 1.00 92.62 80 ARG A C 1
ATOM 649 O O . ARG A 1 80 ? -1.466 -10.272 -4.579 1.00 92.62 80 ARG A O 1
ATOM 656 N N . LYS A 1 81 ? -0.815 -12.266 -3.799 1.00 88.88 81 LYS A N 1
ATOM 657 C CA . LYS A 1 81 ? -0.653 -11.872 -2.389 1.00 88.88 81 LYS A CA 1
ATOM 658 C C . LYS A 1 81 ? 0.784 -12.068 -1.914 1.00 88.88 81 LYS A C 1
ATOM 660 O O . LYS A 1 81 ? 0.996 -12.518 -0.785 1.00 88.88 81 LYS A O 1
ATOM 665 N N . THR A 1 82 ? 1.743 -11.763 -2.790 1.00 94.62 82 THR A N 1
ATOM 666 C CA . THR A 1 82 ? 3.183 -11.877 -2.525 1.00 94.62 82 THR A CA 1
ATOM 667 C C . THR A 1 82 ? 3.596 -10.948 -1.383 1.00 94.62 82 THR A C 1
ATOM 669 O O . THR A 1 82 ? 2.966 -9.916 -1.133 1.00 94.62 82 THR A O 1
ATOM 672 N N . THR A 1 83 ? 4.657 -11.318 -0.666 1.00 94.38 83 THR A N 1
ATOM 673 C CA . THR A 1 83 ? 5.195 -10.486 0.420 1.00 94.38 83 THR A CA 1
ATOM 674 C C . THR A 1 83 ? 5.672 -9.135 -0.109 1.00 94.38 83 THR A C 1
ATOM 676 O O . THR A 1 83 ? 5.377 -8.116 0.506 1.00 94.38 83 THR A O 1
ATOM 679 N N . ALA A 1 84 ? 6.334 -9.120 -1.272 1.00 96.81 84 ALA A N 1
ATOM 680 C CA . ALA A 1 84 ? 6.836 -7.900 -1.902 1.00 96.81 84 ALA A CA 1
ATOM 681 C C . ALA A 1 84 ? 5.710 -6.898 -2.211 1.00 96.81 84 ALA A C 1
ATOM 683 O O . ALA A 1 84 ? 5.806 -5.733 -1.834 1.00 96.81 84 ALA A O 1
ATOM 684 N N . LEU A 1 85 ? 4.609 -7.363 -2.818 1.00 96.56 85 LEU A N 1
ATOM 685 C CA . LEU A 1 85 ? 3.459 -6.505 -3.110 1.00 96.56 85 LEU A CA 1
ATOM 686 C C . LEU A 1 85 ? 2.820 -5.961 -1.828 1.00 96.56 85 LEU A C 1
ATOM 688 O O . LEU A 1 85 ? 2.554 -4.767 -1.727 1.00 96.56 85 LEU A O 1
ATOM 692 N N . LYS A 1 86 ? 2.585 -6.829 -0.838 1.00 92.94 86 LYS A N 1
ATOM 693 C CA . LYS A 1 86 ? 1.949 -6.430 0.425 1.00 92.94 86 LYS A CA 1
ATOM 694 C C . LYS A 1 86 ? 2.770 -5.408 1.205 1.00 92.94 86 LYS A C 1
ATOM 696 O O . LYS A 1 86 ? 2.175 -4.578 1.886 1.00 92.94 86 LYS A O 1
ATOM 701 N N . GLN A 1 87 ? 4.098 -5.482 1.127 1.00 94.62 87 GLN A N 1
ATOM 702 C CA . GLN A 1 87 ? 4.978 -4.540 1.813 1.00 94.62 87 GLN A CA 1
ATOM 703 C C . GLN A 1 87 ? 4.823 -3.129 1.235 1.00 94.62 87 GLN A C 1
ATOM 705 O O . GLN A 1 87 ? 4.442 -2.224 1.974 1.00 94.62 87 GLN A O 1
ATOM 710 N N . LEU A 1 88 ? 4.971 -2.973 -0.089 1.00 96.56 88 LEU A N 1
ATOM 711 C CA . LEU A 1 88 ? 4.754 -1.684 -0.756 1.00 96.56 88 LEU A CA 1
ATOM 712 C C . LEU A 1 88 ? 3.341 -1.142 -0.484 1.00 96.56 88 LEU A C 1
ATOM 714 O O . LEU A 1 88 ? 3.174 0.025 -0.140 1.00 96.56 88 LEU A O 1
ATOM 718 N N . GLN A 1 89 ? 2.314 -1.995 -0.583 1.00 94.56 89 GLN A N 1
ATOM 719 C CA . GLN A 1 89 ? 0.931 -1.602 -0.287 1.00 94.56 89 GLN A CA 1
ATOM 720 C C . GLN A 1 89 ? 0.769 -1.083 1.147 1.00 94.56 89 GLN A C 1
ATOM 722 O O . GLN A 1 89 ? 0.105 -0.070 1.360 1.00 94.56 89 GLN A O 1
ATOM 727 N N . GLY A 1 90 ? 1.390 -1.748 2.125 1.00 93.19 90 GLY A N 1
ATOM 728 C CA . GLY A 1 90 ? 1.390 -1.318 3.521 1.00 93.19 90 GLY A CA 1
ATOM 729 C C . GLY A 1 90 ? 1.993 0.072 3.701 1.00 93.19 90 GLY A C 1
ATOM 730 O O . GLY A 1 90 ? 1.377 0.930 4.335 1.00 93.19 90 GLY A O 1
ATOM 731 N N . HIS A 1 91 ? 3.148 0.321 3.085 1.00 95.69 91 HIS A N 1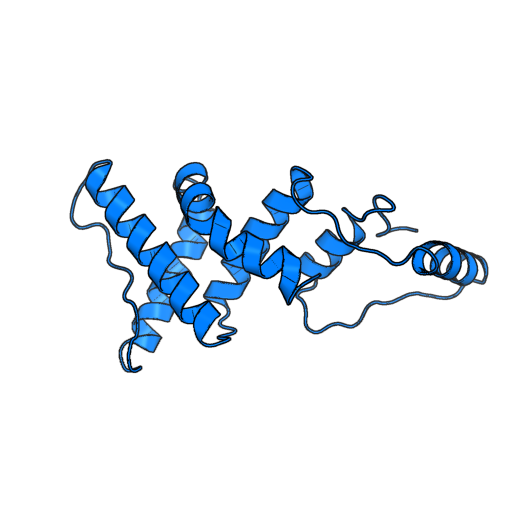
ATOM 732 C CA . HIS A 1 91 ? 3.835 1.610 3.163 1.00 95.69 91 HIS A CA 1
ATOM 733 C C . HIS A 1 91 ? 3.052 2.735 2.469 1.00 95.69 91 HIS A C 1
ATOM 735 O O . HIS A 1 91 ? 2.883 3.816 3.040 1.00 95.69 91 HIS A O 1
ATOM 741 N N . MET A 1 92 ? 2.473 2.459 1.298 1.00 96.12 92 MET A N 1
ATOM 742 C CA . MET A 1 92 ? 1.579 3.391 0.609 1.00 96.12 92 MET A CA 1
ATOM 743 C C . MET A 1 92 ? 0.344 3.729 1.450 1.00 96.12 92 MET A C 1
ATOM 745 O O . MET A 1 92 ? -0.012 4.898 1.591 1.00 96.12 92 MET A O 1
ATOM 749 N N . TRP A 1 93 ? -0.307 2.728 2.051 1.00 94.19 93 TRP A N 1
ATOM 750 C CA . TRP A 1 93 ? -1.452 2.977 2.926 1.00 94.19 93 TRP A CA 1
ATOM 751 C C . TRP A 1 93 ? -1.058 3.774 4.163 1.00 94.19 93 TRP A C 1
ATOM 753 O O . TRP A 1 93 ? -1.787 4.687 4.535 1.00 94.19 93 TRP A O 1
ATOM 763 N N . ARG A 1 94 ? 0.092 3.489 4.783 1.00 93.69 94 ARG A N 1
ATOM 764 C CA . ARG A 1 94 ? 0.603 4.268 5.921 1.00 93.69 94 ARG A CA 1
ATOM 765 C C . ARG A 1 94 ? 0.711 5.753 5.572 1.00 93.69 94 ARG A C 1
ATOM 767 O O . ARG A 1 94 ? 0.218 6.578 6.338 1.00 93.69 94 ARG A O 1
ATOM 774 N N . ALA A 1 95 ? 1.269 6.088 4.408 1.00 93.56 95 ALA A N 1
ATOM 775 C CA . ALA A 1 95 ? 1.327 7.470 3.931 1.00 93.56 95 ALA A CA 1
ATOM 776 C C . ALA A 1 95 ? -0.077 8.063 3.690 1.00 93.56 95 ALA A C 1
ATOM 778 O O . ALA A 1 95 ? -0.363 9.188 4.108 1.00 93.56 95 ALA A O 1
ATOM 779 N N . ALA A 1 96 ? -0.982 7.293 3.082 1.00 94.06 96 ALA A N 1
ATOM 780 C CA . ALA A 1 96 ? -2.357 7.713 2.804 1.00 94.06 96 ALA A CA 1
ATOM 781 C C . ALA A 1 96 ? -3.168 8.017 4.074 1.00 94.06 96 ALA A C 1
ATOM 783 O O . ALA A 1 96 ? -3.879 9.020 4.141 1.00 94.06 96 ALA A O 1
ATOM 784 N N . TYR A 1 97 ? -3.046 7.163 5.092 1.00 93.06 97 TYR A N 1
ATOM 785 C CA . TYR A 1 97 ? -3.702 7.344 6.384 1.00 93.06 97 TYR A CA 1
ATOM 786 C C . TYR A 1 97 ? -3.112 8.531 7.149 1.00 93.06 97 TYR A C 1
ATOM 788 O O . TYR A 1 97 ? -3.858 9.381 7.632 1.00 93.06 97 TYR A O 1
ATOM 796 N N . ALA A 1 98 ? -1.780 8.643 7.201 1.00 90.12 98 ALA A N 1
ATOM 797 C CA . ALA A 1 98 ? -1.101 9.729 7.906 1.00 90.12 98 ALA A CA 1
ATOM 798 C C . ALA A 1 98 ? -1.420 11.117 7.324 1.00 90.12 98 ALA A C 1
ATOM 800 O O . ALA A 1 98 ? -1.481 12.099 8.061 1.00 90.12 98 ALA A O 1
ATOM 801 N N . THR A 1 99 ? -1.655 11.199 6.012 1.00 90.44 99 THR A N 1
ATOM 802 C CA . THR A 1 99 ? -2.045 12.439 5.317 1.00 90.44 99 THR A CA 1
ATOM 803 C C . THR A 1 99 ? -3.555 12.689 5.313 1.00 90.44 99 THR A C 1
ATOM 805 O O . THR A 1 99 ? -4.002 13.746 4.870 1.00 90.44 99 THR A O 1
ATOM 808 N N . GLY A 1 100 ? -4.359 11.744 5.811 1.00 89.62 100 GLY A N 1
ATOM 809 C CA . GLY A 1 100 ? -5.819 11.832 5.826 1.00 89.62 100 GLY A CA 1
ATOM 810 C C . GLY A 1 100 ? -6.484 11.648 4.458 1.00 89.62 100 GLY A C 1
ATOM 811 O O . GLY A 1 100 ? -7.693 11.859 4.353 1.00 89.62 100 GLY A O 1
ATOM 812 N N . LEU A 1 101 ? -5.729 11.243 3.428 1.00 90.19 101 LEU A N 1
ATOM 813 C CA . LEU A 1 101 ? -6.259 10.889 2.103 1.00 90.19 101 LEU A CA 1
ATOM 814 C C . LEU A 1 101 ? -7.154 9.647 2.165 1.00 90.19 101 LEU A C 1
ATOM 816 O O . LEU A 1 101 ? -8.074 9.496 1.365 1.00 90.19 101 LEU A O 1
ATOM 820 N N . VAL A 1 102 ? -6.889 8.769 3.131 1.00 92.06 102 VAL A N 1
ATOM 821 C CA . VAL A 1 102 ? -7.718 7.614 3.462 1.00 92.06 102 VAL A CA 1
ATOM 822 C C . VAL A 1 102 ? -8.036 7.658 4.953 1.00 92.06 102 VAL A C 1
ATOM 824 O O . VAL A 1 102 ? -7.177 7.985 5.770 1.00 92.06 102 VAL A O 1
ATOM 827 N N . LYS A 1 103 ? -9.271 7.306 5.314 1.00 92.19 103 LYS A N 1
ATOM 828 C CA . LYS A 1 103 ? -9.695 7.107 6.703 1.00 92.19 103 LYS A CA 1
ATOM 829 C C . LYS A 1 103 ? -10.312 5.737 6.873 1.00 92.19 103 LYS A C 1
ATOM 831 O O . LYS A 1 103 ? -11.017 5.275 5.982 1.00 92.19 103 LYS A O 1
ATOM 836 N N . GLY A 1 104 ? -10.046 5.105 8.010 1.00 90.94 104 GLY A N 1
ATOM 837 C CA . GLY A 1 104 ? -10.584 3.791 8.323 1.00 90.94 104 GLY A CA 1
ATOM 838 C C . GLY A 1 104 ? -12.078 3.896 8.573 1.00 90.94 104 GLY A C 1
ATOM 839 O O . GLY A 1 104 ? -12.505 4.600 9.482 1.00 90.94 104 GLY A O 1
ATOM 840 N N . GLU A 1 105 ? -12.876 3.224 7.756 1.00 92.62 105 GLU A N 1
ATOM 841 C CA . GLU A 1 105 ? -14.324 3.230 7.918 1.00 92.62 105 GLU A CA 1
ATOM 842 C C . GLU A 1 105 ? -14.722 2.328 9.090 1.00 92.62 105 GLU A C 1
ATOM 844 O O . GLU A 1 105 ? -14.443 1.126 9.092 1.00 92.62 105 GLU A O 1
ATOM 849 N N . ILE A 1 106 ? -15.358 2.925 10.097 1.00 92.31 106 ILE A N 1
ATOM 850 C CA . ILE A 1 106 ? -15.892 2.228 11.265 1.00 92.31 106 ILE A CA 1
ATOM 851 C C . ILE A 1 106 ? -17.388 2.515 11.332 1.00 92.31 106 ILE A C 1
ATOM 853 O O . ILE A 1 106 ? -17.798 3.673 11.295 1.00 92.31 106 ILE A O 1
ATOM 857 N N . PHE A 1 107 ? -18.201 1.459 11.418 1.00 93.50 107 PHE A N 1
ATOM 858 C CA . PHE A 1 107 ? -19.646 1.607 11.581 1.00 93.50 107 PHE A CA 1
ATOM 859 C C . PHE A 1 107 ? -19.967 2.324 12.898 1.00 93.50 107 PHE A C 1
ATOM 861 O O . PHE A 1 107 ? -19.329 2.072 13.924 1.00 93.50 107 PHE A O 1
ATOM 868 N N . GLU A 1 108 ? -20.976 3.195 12.866 1.00 93.12 108 GLU A N 1
ATOM 869 C CA . GLU A 1 108 ? -21.315 4.119 13.958 1.00 93.12 108 GLU A CA 1
ATOM 870 C C . GLU A 1 108 ? -21.610 3.412 15.296 1.00 93.12 108 GLU A C 1
ATOM 872 O O . GLU A 1 108 ? -21.420 3.987 16.367 1.00 93.12 108 GLU A O 1
ATOM 877 N N . ASP A 1 109 ? -22.046 2.149 15.269 1.00 95.12 109 ASP A N 1
ATOM 878 C CA . ASP A 1 109 ? -22.349 1.353 16.462 1.00 95.12 109 ASP A CA 1
ATOM 879 C C . ASP A 1 109 ? -21.119 0.695 17.116 1.00 95.12 109 ASP A C 1
ATOM 881 O O . ASP A 1 109 ? -21.165 0.336 18.299 1.00 95.12 109 ASP A O 1
ATOM 885 N N . VAL A 1 110 ? -19.997 0.586 16.397 1.00 95.38 110 VAL A N 1
ATOM 886 C CA . VAL A 1 110 ? -18.813 -0.169 16.839 1.00 95.38 110 VAL A CA 1
ATOM 887 C C . VAL A 1 110 ? -18.096 0.526 17.994 1.00 95.38 110 VAL A C 1
ATOM 889 O O . VAL A 1 110 ? -17.845 -0.094 19.029 1.00 95.38 110 VAL A O 1
ATOM 892 N N . VAL A 1 111 ? -17.781 1.816 17.861 1.00 95.12 111 VAL A N 1
ATOM 893 C CA . VAL A 1 111 ? -17.043 2.562 18.898 1.00 95.12 111 VAL A CA 1
ATOM 894 C C . VAL A 1 111 ? -17.839 2.669 20.207 1.00 95.12 111 VAL A C 1
ATOM 896 O O . VAL A 1 111 ? -17.269 2.383 21.267 1.00 95.12 111 VAL A O 1
ATOM 899 N N . PRO A 1 112 ? -19.150 2.993 20.195 1.00 95.56 112 PRO A N 1
ATOM 900 C CA . PRO A 1 112 ? -19.970 2.952 21.404 1.00 95.56 112 PRO A CA 1
ATOM 901 C C . PRO A 1 112 ? -20.008 1.574 22.076 1.00 95.56 112 PRO A C 1
ATOM 903 O O . PRO A 1 112 ? -20.017 1.497 23.306 1.00 95.56 112 PRO A O 1
ATOM 906 N N . ALA A 1 113 ? -20.034 0.485 21.300 1.00 96.31 113 ALA A N 1
ATOM 907 C CA . ALA A 1 113 ? -20.037 -0.871 21.843 1.00 96.31 113 ALA A CA 1
ATOM 908 C C . ALA A 1 113 ? -18.693 -1.238 22.493 1.00 96.31 113 ALA A C 1
ATOM 910 O O . ALA A 1 113 ? -18.681 -1.718 23.628 1.00 96.31 113 ALA A O 1
ATOM 911 N N . ILE A 1 114 ? -17.570 -0.945 21.824 1.00 95.31 114 ILE A N 1
ATOM 912 C CA . ILE A 1 114 ? -16.219 -1.198 22.349 1.00 95.31 114 ILE A CA 1
ATOM 913 C C . ILE A 1 114 ? -16.015 -0.486 23.691 1.00 95.31 114 ILE A C 1
ATOM 915 O O . ILE A 1 114 ? -15.588 -1.128 24.653 1.00 95.31 114 ILE A O 1
ATOM 919 N N . ARG A 1 115 ? -16.404 0.794 23.794 1.00 95.06 115 ARG A N 1
ATOM 920 C CA . ARG A 1 115 ? -16.321 1.564 25.050 1.00 95.06 115 ARG A CA 1
ATOM 921 C C . ARG A 1 115 ? -17.076 0.881 26.188 1.00 95.06 115 ARG A C 1
ATOM 923 O O . ARG A 1 115 ? -16.499 0.627 27.242 1.00 95.06 115 ARG A O 1
ATOM 930 N N . LYS A 1 116 ? -18.334 0.491 25.949 1.00 96.81 116 LYS A N 1
ATOM 931 C CA . LYS A 1 116 ? -19.159 -0.216 26.946 1.00 96.81 116 LYS A CA 1
ATOM 932 C C . LYS A 1 116 ? -18.526 -1.532 27.398 1.00 96.81 116 LYS A C 1
ATOM 934 O O . LYS A 1 116 ? -18.569 -1.860 28.581 1.00 96.81 116 LYS A O 1
ATOM 939 N N . TRP A 1 117 ? -17.943 -2.301 26.479 1.00 96.94 117 TRP A N 1
ATOM 940 C CA . TRP A 1 117 ? -17.281 -3.560 26.826 1.00 96.94 117 TRP A CA 1
ATOM 941 C C . TRP A 1 117 ? -16.032 -3.341 27.682 1.00 96.94 117 TRP A C 1
ATOM 943 O O . TRP A 1 117 ? -15.827 -4.076 28.650 1.00 96.94 117 TRP A O 1
ATOM 953 N N . ARG A 1 118 ? -15.222 -2.318 27.386 1.00 94.81 118 ARG A N 1
ATOM 954 C CA . ARG A 1 118 ? -14.034 -1.999 28.193 1.00 94.81 118 ARG A CA 1
ATOM 955 C C . ARG A 1 118 ? -14.395 -1.440 29.567 1.00 94.81 118 ARG A C 1
ATOM 957 O O . ARG A 1 118 ? -13.782 -1.855 30.547 1.00 94.81 118 ARG A O 1
ATOM 964 N N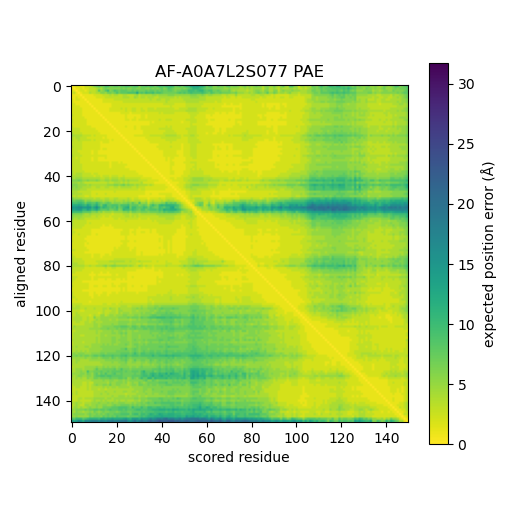 . GLU A 1 119 ? -15.426 -0.601 29.666 1.00 96.00 119 GLU A N 1
ATOM 965 C CA . GLU A 1 119 ? -15.990 -0.145 30.950 1.00 96.00 119 GLU A CA 1
ATOM 966 C C . GLU A 1 119 ? -16.494 -1.316 31.810 1.00 96.00 119 GLU A C 1
ATOM 968 O O . GLU A 1 119 ? -16.349 -1.303 33.031 1.00 96.00 119 GLU A O 1
ATOM 973 N N . ALA A 1 120 ? -17.014 -2.372 31.177 1.00 97.38 120 ALA A N 1
ATOM 974 C CA . ALA A 1 120 ? -17.400 -3.617 31.840 1.00 97.38 120 ALA A CA 1
ATOM 975 C C . ALA A 1 120 ? -16.210 -4.547 32.178 1.00 97.38 120 ALA A C 1
ATOM 977 O O . ALA A 1 120 ? -16.415 -5.663 32.657 1.00 97.38 120 ALA A O 1
ATOM 978 N N . GLY A 1 121 ? -14.966 -4.122 31.930 1.00 96.69 121 GLY A N 1
ATOM 979 C CA . GLY A 1 121 ? -13.751 -4.885 32.226 1.00 96.69 121 GLY A CA 1
ATOM 980 C C . GLY A 1 121 ? -13.397 -5.964 31.196 1.00 96.69 121 GLY A C 1
ATOM 981 O O . GLY A 1 121 ? -12.537 -6.808 31.462 1.00 96.69 121 GLY A O 1
ATOM 982 N N . MET A 1 122 ? -14.036 -5.968 30.022 1.00 97.44 122 MET A N 1
ATOM 983 C CA . MET A 1 122 ? -13.736 -6.925 28.955 1.00 97.44 122 MET A CA 1
ATOM 984 C C . MET A 1 122 ? -12.495 -6.500 28.162 1.00 97.44 122 MET A C 1
ATOM 986 O O . MET A 1 122 ? -12.237 -5.317 27.942 1.00 97.44 122 MET A O 1
ATOM 990 N N . LYS A 1 123 ? -11.735 -7.486 27.676 1.00 95.19 123 LYS A N 1
ATOM 991 C CA . LYS A 1 123 ? -10.660 -7.254 26.704 1.00 95.19 123 LYS A CA 1
ATOM 992 C C . LYS A 1 123 ? -11.215 -7.366 25.286 1.00 95.19 123 LYS A C 1
ATOM 994 O O . LYS A 1 123 ? -11.958 -8.303 24.999 1.00 95.19 123 LYS A O 1
ATOM 999 N N . VAL A 1 124 ? -10.809 -6.455 24.407 1.00 94.19 124 VAL A N 1
ATOM 1000 C CA . VAL A 1 124 ? -11.189 -6.442 22.988 1.00 94.19 124 VAL A CA 1
ATOM 1001 C C . VAL A 1 124 ? -9.956 -6.759 22.148 1.00 94.19 124 VAL A C 1
ATOM 1003 O O . VAL A 1 124 ? -8.884 -6.201 22.375 1.00 94.19 124 VAL A O 1
ATOM 1006 N N . TYR A 1 125 ? -10.106 -7.678 21.198 1.00 94.62 125 TYR A N 1
ATOM 1007 C CA . TYR A 1 125 ? -9.051 -8.091 20.278 1.00 94.62 125 TYR A CA 1
ATOM 1008 C C . TYR A 1 125 ? -9.601 -8.118 18.858 1.00 94.62 125 TYR A C 1
ATOM 1010 O O . TYR A 1 125 ? -10.753 -8.490 18.642 1.00 94.62 125 TYR A O 1
ATOM 1018 N N . ILE A 1 126 ? -8.754 -7.767 17.894 1.00 93.69 126 ILE A N 1
ATOM 1019 C CA . ILE A 1 126 ? -9.066 -7.855 16.470 1.00 93.69 126 ILE A CA 1
ATOM 1020 C C . ILE A 1 126 ? -8.367 -9.082 15.892 1.00 93.69 126 ILE A C 1
ATOM 1022 O O . ILE A 1 126 ? -7.191 -9.327 16.162 1.00 93.69 126 ILE A O 1
ATOM 1026 N N . TYR A 1 127 ? -9.095 -9.848 15.083 1.00 92.94 127 TYR A N 1
ATOM 1027 C CA . TYR A 1 127 ? -8.543 -10.954 14.314 1.00 92.94 127 TYR A CA 1
ATOM 1028 C C . TYR A 1 127 ? -8.978 -10.822 12.856 1.00 92.94 127 TYR A C 1
ATOM 1030 O O . TYR A 1 127 ? -10.165 -10.848 12.543 1.00 92.94 127 TYR A O 1
ATOM 1038 N N . SER A 1 128 ? -8.006 -10.622 11.968 1.00 88.25 128 SER A N 1
ATOM 1039 C CA . SER A 1 128 ? -8.218 -10.388 10.540 1.00 88.25 128 SER A CA 1
ATOM 1040 C C . SER A 1 128 ? -7.033 -10.922 9.738 1.00 88.25 128 SER A C 1
ATOM 1042 O O . SER A 1 128 ? -5.925 -11.045 10.258 1.00 88.25 128 SER A O 1
ATOM 1044 N N . SER A 1 129 ? -7.258 -11.219 8.456 1.00 80.94 129 SER A N 1
ATOM 1045 C CA . SER A 1 129 ? -6.209 -11.616 7.510 1.00 80.94 129 SER A CA 1
ATOM 1046 C C . SER A 1 129 ? -5.281 -10.464 7.100 1.00 80.94 129 SER A C 1
ATOM 1048 O O . SER A 1 129 ? -4.265 -10.706 6.449 1.00 80.94 129 SER A O 1
ATOM 1050 N N . GLY A 1 130 ? -5.640 -9.214 7.417 1.00 77.50 130 GLY A N 1
ATOM 1051 C CA . GLY A 1 130 ? -4.776 -8.048 7.206 1.00 77.50 130 GLY A CA 1
ATOM 1052 C C . GLY A 1 130 ? -3.563 -8.056 8.140 1.00 77.50 130 GLY A C 1
ATOM 1053 O O . GLY A 1 130 ? -3.629 -8.607 9.239 1.00 77.50 130 GLY A O 1
ATOM 1054 N N . SER A 1 131 ? -2.455 -7.429 7.732 1.00 80.81 131 SER A N 1
ATOM 1055 C CA . SER A 1 131 ? -1.277 -7.297 8.599 1.00 80.81 131 SER A CA 1
ATOM 1056 C C . SER A 1 131 ? -1.612 -6.504 9.869 1.00 80.81 131 SER A C 1
ATOM 1058 O O . SER A 1 131 ? -2.512 -5.664 9.869 1.00 80.81 131 SER A O 1
ATOM 1060 N N . ILE A 1 132 ? -0.874 -6.749 10.959 1.00 87.75 132 ILE A N 1
ATOM 1061 C CA . ILE A 1 132 ? -1.041 -5.999 12.218 1.00 87.75 132 ILE A CA 1
ATOM 1062 C C . ILE A 1 132 ? -0.874 -4.494 11.975 1.00 87.75 132 ILE A C 1
ATOM 1064 O O . ILE A 1 132 ? -1.608 -3.694 12.542 1.00 87.75 132 ILE A O 1
ATOM 1068 N N . GLU A 1 133 ? 0.066 -4.109 11.114 1.00 85.88 133 GLU A N 1
ATOM 1069 C CA . GLU A 1 133 ? 0.272 -2.715 10.724 1.00 85.88 133 GLU A CA 1
ATOM 1070 C C . GLU A 1 133 ? -0.955 -2.127 10.019 1.00 85.88 133 GLU A C 1
ATOM 1072 O O . GLU A 1 133 ? -1.459 -1.095 10.449 1.00 85.88 133 GLU A O 1
ATOM 1077 N N . ALA A 1 134 ? -1.504 -2.813 9.010 1.00 84.94 134 ALA A N 1
ATOM 1078 C CA . ALA A 1 134 ? -2.700 -2.348 8.306 1.00 84.94 134 ALA A CA 1
ATOM 1079 C C . ALA A 1 134 ? -3.912 -2.229 9.242 1.00 84.94 134 ALA A C 1
ATOM 1081 O O . ALA A 1 134 ? -4.694 -1.288 9.126 1.00 84.94 134 ALA A O 1
ATOM 1082 N N . GLN A 1 135 ? -4.051 -3.155 10.198 1.00 90.12 135 GLN A N 1
ATOM 1083 C CA . GLN A 1 135 ? -5.079 -3.064 11.234 1.00 90.12 135 GLN A CA 1
ATOM 1084 C C . GLN A 1 135 ? -4.859 -1.825 12.110 1.00 90.12 135 GLN A C 1
ATOM 1086 O O . GLN A 1 135 ? -5.785 -1.043 12.298 1.00 90.12 135 GLN A O 1
ATOM 1091 N N . LYS A 1 136 ? -3.635 -1.591 12.597 1.00 92.19 136 LYS A N 1
ATOM 1092 C CA . LYS A 1 136 ? -3.327 -0.399 13.400 1.00 92.19 136 LYS A CA 1
ATOM 1093 C C . LYS A 1 136 ? -3.605 0.901 12.649 1.00 92.19 136 LYS A C 1
ATOM 1095 O O . LYS A 1 136 ? -4.129 1.827 13.250 1.00 92.19 136 LYS A O 1
ATOM 1100 N N . LEU A 1 137 ? -3.308 0.960 11.352 1.00 91.94 137 LEU A N 1
ATOM 1101 C CA . LEU A 1 137 ? -3.625 2.119 10.519 1.00 91.94 137 LEU A CA 1
ATOM 1102 C C . LEU A 1 137 ? -5.141 2.341 10.392 1.00 91.94 137 LEU A C 1
ATOM 1104 O O . LEU A 1 137 ? -5.603 3.460 10.591 1.00 91.94 137 LEU A O 1
ATOM 1108 N N . LEU A 1 138 ? -5.917 1.280 10.137 1.00 91.81 138 LEU A N 1
ATOM 1109 C CA . LEU A 1 138 ? -7.382 1.354 10.046 1.00 91.81 138 LEU A CA 1
ATOM 1110 C C . LEU A 1 138 ? -8.004 1.937 11.326 1.00 91.81 138 LEU A C 1
ATOM 1112 O O . LEU A 1 138 ? -8.838 2.834 11.251 1.00 91.81 138 LEU A O 1
ATOM 1116 N N . PHE A 1 139 ? -7.598 1.427 12.492 1.00 93.75 139 PHE A N 1
ATOM 1117 C CA . PHE A 1 139 ? -8.154 1.845 13.783 1.00 93.75 139 PHE A CA 1
ATOM 1118 C C . PHE A 1 139 ? -7.547 3.163 14.302 1.00 93.75 139 PHE A C 1
ATOM 1120 O O . PHE A 1 139 ? -8.242 3.928 14.959 1.00 93.75 139 PHE A O 1
ATOM 1127 N N . GLY A 1 140 ? -6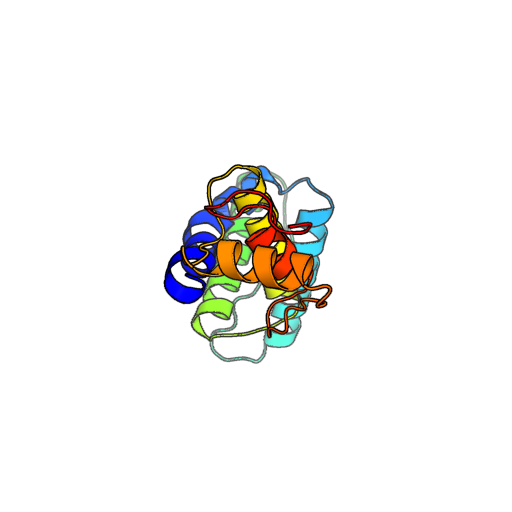.282 3.466 14.001 1.00 93.81 140 GLY A N 1
ATOM 1128 C CA . GLY A 1 140 ? -5.619 4.703 14.438 1.00 93.81 140 GLY A CA 1
ATOM 1129 C C . GLY A 1 140 ? -6.017 5.945 13.634 1.00 93.81 140 GLY A C 1
ATOM 1130 O O . GLY A 1 140 ? -5.966 7.059 14.145 1.00 93.81 140 GLY A O 1
ATOM 1131 N N . TYR A 1 141 ? -6.458 5.760 12.388 1.00 93.50 141 TYR A N 1
ATOM 1132 C CA . TYR A 1 141 ? -6.876 6.839 11.486 1.00 93.50 141 TYR A CA 1
ATOM 1133 C C . TYR A 1 141 ? -8.330 6.658 11.034 1.00 93.50 141 TYR A C 1
ATOM 1135 O O . TYR A 1 141 ? -8.655 6.816 9.853 1.00 93.50 141 TYR A O 1
ATOM 1143 N N . SER A 1 142 ? -9.214 6.272 11.957 1.00 93.00 142 SER A N 1
ATOM 1144 C CA . SER A 1 142 ? -10.604 5.967 11.620 1.00 93.00 142 SER A CA 1
ATOM 1145 C C . SER A 1 142 ? -11.474 7.216 11.423 1.00 93.00 142 SER A C 1
ATOM 1147 O O . SER A 1 142 ? -11.090 8.340 11.764 1.00 93.00 142 SER A O 1
ATOM 1149 N N . THR A 1 143 ? -12.680 7.030 10.884 1.00 92.00 143 THR A N 1
ATOM 1150 C CA . THR A 1 143 ? -13.726 8.064 10.809 1.00 92.00 143 THR A CA 1
ATOM 1151 C C . THR A 1 143 ? -14.124 8.607 12.183 1.00 92.00 143 THR A C 1
ATOM 1153 O O . THR A 1 143 ? -14.504 9.770 12.279 1.00 92.00 143 THR A O 1
ATOM 1156 N N . GLU A 1 144 ? -13.931 7.815 13.239 1.00 91.06 144 GLU A N 1
ATOM 1157 C CA . GLU A 1 144 ? -14.208 8.154 14.640 1.00 91.06 144 GLU A CA 1
ATOM 1158 C C . GLU A 1 144 ? -12.967 8.682 15.394 1.00 91.06 144 GLU A C 1
ATOM 1160 O O . GLU A 1 144 ? -13.006 8.892 16.607 1.00 91.06 144 GLU A O 1
ATOM 1165 N N . GLY A 1 145 ? -11.852 8.905 14.686 1.00 88.38 145 GLY A N 1
ATOM 1166 C CA . GLY A 1 145 ? -10.555 9.266 15.266 1.00 88.38 145 GLY A CA 1
ATOM 1167 C C . GLY A 1 145 ? -9.684 8.051 15.595 1.00 88.38 145 GLY A C 1
ATOM 1168 O O . GLY A 1 145 ? -9.903 6.956 15.074 1.00 88.38 145 GLY A O 1
ATOM 1169 N N . ASP A 1 146 ? -8.667 8.248 16.433 1.00 91.94 146 ASP A N 1
ATOM 1170 C CA . ASP A 1 146 ? -7.821 7.150 16.911 1.00 91.94 146 ASP A CA 1
ATOM 1171 C C . ASP A 1 146 ? -8.578 6.326 17.956 1.00 91.94 146 ASP A C 1
ATOM 1173 O O . ASP A 1 146 ? -8.966 6.841 19.010 1.00 91.94 146 ASP A O 1
ATOM 1177 N N . ILE A 1 147 ? -8.797 5.045 17.650 1.00 92.00 147 ILE A N 1
ATOM 1178 C CA . ILE A 1 147 ? -9.488 4.106 18.534 1.00 92.00 147 ILE A CA 1
ATOM 1179 C C . ILE A 1 147 ? -8.618 2.926 18.984 1.00 92.00 147 ILE A C 1
ATOM 1181 O O . ILE A 1 147 ? -9.143 1.922 19.461 1.00 92.00 147 ILE A O 1
ATOM 1185 N N . LEU A 1 148 ? -7.288 3.036 18.882 1.00 90.00 148 LEU A N 1
ATOM 1186 C CA . LEU A 1 148 ? -6.361 1.991 19.341 1.00 90.00 148 LEU A CA 1
ATOM 1187 C C . LEU A 1 148 ? -6.386 1.790 20.862 1.00 90.00 148 LEU A C 1
ATOM 1189 O O . LEU A 1 148 ? -6.128 0.684 21.346 1.00 90.00 148 LEU A O 1
ATOM 1193 N N . GLU A 1 149 ? -6.714 2.841 21.613 1.00 81.50 149 GLU A N 1
ATOM 1194 C CA . GLU A 1 149 ? -6.764 2.819 23.079 1.00 81.50 149 GLU A CA 1
ATOM 1195 C C . GLU A 1 149 ? -8.174 2.981 23.665 1.00 81.50 149 GLU A C 1
ATOM 1197 O O . GLU A 1 149 ? -8.322 2.912 24.884 1.00 81.50 149 GLU A O 1
ATOM 1202 N N . VAL A 1 150 ? -9.198 3.135 22.817 1.00 73.00 150 VAL A N 1
ATOM 1203 C CA . VAL A 1 150 ? -10.603 3.324 23.233 1.00 73.00 150 VAL A CA 1
ATOM 1204 C C . VAL A 1 150 ? -11.162 2.118 23.958 1.00 73.00 150 VAL A C 1
ATOM 1206 O O . VAL A 1 150 ? -10.926 0.985 23.482 1.00 73.00 150 VAL A O 1
#

Secondary structure (DSSP, 8-state):
-IIIIIHHHHHHHHHHHHHHHTTSHHHHHHHHHHHHHHHHTTTSTT----PPP-S-SHHHHHHHHHHHHHHHHHHHHTT---HHHHHHHHHHHHHHHHTTSS-B---TTHHHHHHHHHHTT-------SS-HHHHHHHHHTBTTB--S--

InterPro domains:
  IPR036412 HAD-like superfamily [SSF56784] (2-149)

Nearest PDB structures (foldseek):
  1yns-assembly1_A  TM=9.840E-01  e=7.670E-16  Homo sapiens
  1zs9-assembly1_A  TM=9.832E-01  e=4.803E-15  Homo sapiens
  2g80-assembly3_C  TM=8.218E-01  e=6.570E-05  Saccharomyces cerevisiae
  2g80-assembly4_D  TM=8.292E-01  e=3.716E-04  Saccharomyces cerevisiae